Protein AF-A0A2T6N451-F1 (afdb_monomer)

Nearest PDB structures (foldseek):
  2ct7-assembly1_A  TM=3.728E-01  e=8.043E+00  Homo sapiens

Mean predicted aligned error: 6.96 Å

Radius of gyration: 15.51 Å; Cα contacts (8 Å, |Δi|>4): 156; chains: 1; bounding box: 28×45×40 Å

Foldseek 3Di:
DPQDFQAAALAARHTDGPVQLDQPHADPPPRFHQVFQLQAPQQQCPDPLSGVDPPWDRDPPRRHRDDTPRGGGHNDRPNPPPVDDPVNVVVVVVVVPVD

Sequence (99 aa):
MNNVLKGRCWKCAGELEAVDYGRETNCRACGKPTRVCRNCRWYAPSRPNQCEEPMADRVMEKEQANFCGYFEPTADPLGSDSGQSQDDLRQAAEDLFKS

pLDDT: mean 90.1, std 11.78, range [46.81, 98.0]

Secondary structure (DSSP, 8-state):
------EE-TTT--EE-GGGGSTT-B-TTT--BSSSGGGBTTB-TTSTTSBS-TTS---S-TTS----TT--B-SS-TT---S--HHHHHHHHHHHT--

Structure (mmCIF, N/CA/C/O backbone):
data_AF-A0A2T6N451-F1
#
_entry.id   AF-A0A2T6N451-F1
#
loop_
_atom_site.group_PDB
_atom_site.id
_atom_site.type_symbol
_atom_site.label_atom_id
_atom_site.label_alt_id
_atom_site.label_comp_id
_atom_site.label_asym_id
_atom_site.label_entity_id
_atom_site.label_seq_id
_atom_site.pdbx_PDB_ins_code
_atom_site.Cartn_x
_atom_site.Cartn_y
_atom_site.Cartn_z
_atom_site.occupancy
_atom_site.B_iso_or_equiv
_atom_site.auth_seq_id
_atom_site.auth_com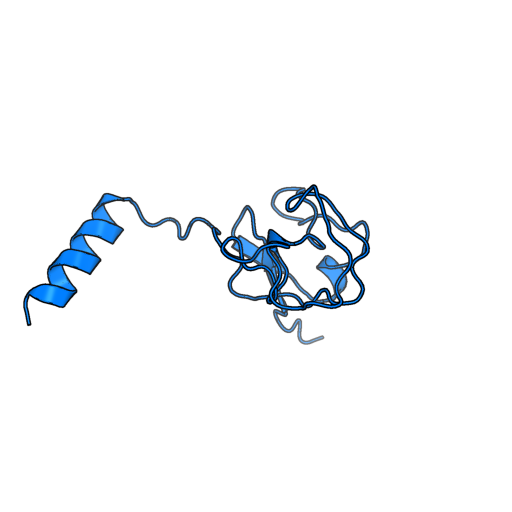p_id
_atom_site.auth_asym_id
_atom_site.auth_atom_id
_atom_site.pdbx_PDB_model_num
ATOM 1 N N . MET A 1 1 ? -0.323 -23.805 12.387 1.00 46.81 1 MET A N 1
ATOM 2 C CA . MET A 1 1 ? 0.183 -22.873 11.359 1.00 46.81 1 MET A CA 1
ATOM 3 C C . MET A 1 1 ? -0.029 -21.483 11.918 1.00 46.81 1 MET A C 1
ATOM 5 O O . MET A 1 1 ? -1.173 -21.105 12.117 1.00 46.81 1 MET A O 1
ATOM 9 N N . ASN A 1 2 ? 1.045 -20.800 12.313 1.00 53.62 2 ASN A N 1
ATOM 10 C CA . ASN A 1 2 ? 0.938 -19.461 12.889 1.00 53.62 2 ASN A CA 1
ATOM 11 C C . ASN A 1 2 ? 0.684 -18.494 11.735 1.00 53.62 2 ASN A C 1
ATOM 13 O O . ASN A 1 2 ? 1.603 -18.216 10.965 1.00 53.62 2 ASN A O 1
ATOM 17 N N . ASN A 1 3 ? -0.558 -18.041 11.581 1.00 59.88 3 ASN A N 1
ATOM 18 C CA . ASN A 1 3 ? -0.884 -16.992 10.627 1.00 59.88 3 ASN A CA 1
ATOM 19 C C . ASN A 1 3 ? -0.340 -15.671 11.146 1.00 59.88 3 ASN A C 1
ATOM 21 O O . ASN A 1 3 ? -0.927 -15.012 11.997 1.00 59.88 3 ASN A O 1
ATOM 25 N N . VAL A 1 4 ? 0.858 -15.337 10.675 1.00 77.19 4 VAL A N 1
ATOM 26 C CA . VAL A 1 4 ? 1.497 -14.065 10.982 1.00 77.19 4 VAL A CA 1
ATOM 27 C C . VAL A 1 4 ? 0.839 -13.019 10.096 1.00 77.19 4 VAL A C 1
ATOM 29 O O . VAL A 1 4 ? 1.072 -13.014 8.884 1.00 77.19 4 VAL A O 1
ATOM 32 N N . LEU A 1 5 ? 0.031 -12.154 10.710 1.00 82.44 5 LEU A N 1
ATOM 33 C CA . LEU A 1 5 ? -0.469 -10.915 10.121 1.00 82.44 5 LEU A CA 1
ATOM 34 C C . LEU A 1 5 ? 0.639 -10.255 9.286 1.00 82.44 5 LEU A C 1
ATOM 36 O O . LEU A 1 5 ? 1.731 -9.985 9.795 1.00 82.44 5 LEU A O 1
ATOM 40 N N . LYS A 1 6 ? 0.381 -10.037 7.994 1.00 92.56 6 LYS A N 1
ATOM 41 C CA . LYS A 1 6 ? 1.331 -9.373 7.086 1.00 92.56 6 LYS A CA 1
ATOM 42 C C . LYS A 1 6 ? 0.947 -7.941 6.781 1.00 92.56 6 LYS A C 1
ATOM 44 O O . LYS A 1 6 ? 1.835 -7.135 6.524 1.00 92.56 6 LYS A O 1
ATOM 49 N N . GLY A 1 7 ? -0.337 -7.621 6.835 1.00 94.94 7 GLY A N 1
ATOM 50 C CA . GLY A 1 7 ? -0.786 -6.249 6.723 1.00 94.94 7 GLY A CA 1
ATOM 51 C C . GLY A 1 7 ? -2.289 -6.106 6.887 1.00 94.94 7 GLY A C 1
ATOM 52 O O . GLY A 1 7 ? -2.966 -7.023 7.350 1.00 94.94 7 GLY A O 1
ATOM 53 N N . ARG A 1 8 ? -2.813 -4.940 6.509 1.00 96.06 8 ARG A N 1
ATOM 54 C CA . ARG A 1 8 ? -4.250 -4.641 6.539 1.00 96.06 8 ARG A CA 1
ATOM 55 C C . ARG A 1 8 ? -4.755 -4.251 5.157 1.00 96.06 8 ARG A C 1
ATOM 57 O O . ARG A 1 8 ? -3.994 -3.822 4.291 1.00 96.06 8 ARG A O 1
ATOM 64 N N . CYS A 1 9 ? -6.052 -4.419 4.927 1.00 96.12 9 CYS A N 1
ATOM 65 C CA . CYS A 1 9 ? -6.711 -3.963 3.712 1.00 96.12 9 CYS A CA 1
ATOM 66 C C . CYS A 1 9 ? -6.838 -2.436 3.704 1.00 96.12 9 CYS A C 1
ATOM 68 O O . CYS A 1 9 ? -7.449 -1.858 4.597 1.00 96.12 9 CYS A O 1
ATOM 70 N N . TRP A 1 10 ? -6.366 -1.793 2.639 1.00 95.81 10 TRP A N 1
ATOM 71 C CA . TRP A 1 10 ? -6.442 -0.346 2.441 1.00 95.81 10 TRP A CA 1
ATOM 72 C C . TRP A 1 10 ? -7.860 0.215 2.506 1.00 95.81 10 TRP A C 1
ATOM 74 O O . TRP A 1 10 ? -8.029 1.386 2.833 1.00 95.81 10 TRP A O 1
ATOM 84 N N . LYS A 1 11 ? -8.873 -0.594 2.159 1.00 95.69 11 LYS A N 1
ATOM 85 C CA . LYS A 1 11 ? -10.261 -0.135 2.100 1.00 95.69 11 LYS A CA 1
ATOM 86 C C . LYS A 1 11 ? -11.031 -0.367 3.395 1.00 95.69 11 LYS A C 1
ATOM 88 O O . LYS A 1 11 ? -11.784 0.510 3.796 1.00 95.69 11 LYS A O 1
ATOM 93 N N . CYS A 1 12 ? -10.911 -1.547 4.000 1.00 94.69 12 CYS A N 1
ATOM 94 C CA . CYS A 1 12 ? -11.744 -1.935 5.146 1.00 94.69 12 CYS A CA 1
ATOM 95 C C . CYS A 1 12 ? -10.952 -2.226 6.424 1.00 94.69 12 CYS A C 1
ATOM 97 O O . CYS A 1 12 ? -11.534 -2.730 7.377 1.00 94.69 12 CYS A O 1
ATOM 99 N N . ALA A 1 13 ? -9.635 -2.000 6.423 1.00 93.62 13 ALA A N 1
ATOM 100 C CA . ALA A 1 13 ? -8.719 -2.282 7.531 1.00 93.62 13 ALA A CA 1
ATOM 101 C C . ALA A 1 13 ? -8.678 -3.747 8.021 1.00 93.62 13 ALA A C 1
ATOM 103 O O . ALA A 1 13 ? -7.990 -4.040 8.994 1.00 93.62 13 ALA A O 1
ATOM 104 N N . GLY A 1 14 ? -9.349 -4.676 7.329 1.00 93.81 14 GLY A N 1
ATOM 105 C CA . GLY A 1 14 ? -9.330 -6.100 7.666 1.00 93.81 14 GLY A CA 1
ATOM 106 C C . GLY A 1 14 ? -7.922 -6.685 7.577 1.00 93.81 14 GLY A C 1
ATOM 107 O O . GLY A 1 14 ? -7.153 -6.307 6.691 1.00 93.81 14 GLY A O 1
ATOM 108 N N . GLU A 1 15 ? -7.597 -7.593 8.492 1.00 95.12 15 GLU A N 1
ATOM 109 C CA . GLU A 1 15 ? -6.312 -8.290 8.547 1.00 95.12 15 GLU A CA 1
ATOM 110 C C . GLU A 1 15 ? -6.066 -9.126 7.285 1.00 95.12 15 GLU A C 1
ATOM 112 O O . GLU A 1 15 ? -6.984 -9.745 6.741 1.00 95.12 15 GLU A O 1
ATOM 117 N N . LEU A 1 16 ? -4.824 -9.109 6.801 1.00 95.81 16 LEU A N 1
ATOM 118 C CA . LEU A 1 16 ? -4.388 -9.829 5.611 1.00 95.81 16 LEU A CA 1
ATOM 119 C C . LEU A 1 16 ? -3.095 -10.594 5.893 1.00 95.81 16 LEU A C 1
ATOM 121 O O . LEU A 1 16 ? -2.144 -10.091 6.505 1.00 95.81 16 LEU A O 1
ATOM 125 N N . GLU A 1 17 ? -3.042 -11.811 5.376 1.00 95.62 17 GLU A N 1
ATOM 126 C CA . GLU A 1 17 ? -1.870 -12.674 5.417 1.00 95.62 17 GLU A CA 1
ATOM 127 C C . GLU A 1 17 ? -1.090 -12.597 4.107 1.00 95.62 17 GLU A C 1
ATOM 129 O O . GLU A 1 17 ? -1.536 -12.019 3.117 1.00 95.62 17 GLU A O 1
ATOM 134 N N . ALA A 1 18 ? 0.087 -13.228 4.065 1.00 93.06 18 ALA A N 1
ATOM 135 C CA . ALA A 1 18 ? 0.913 -13.268 2.856 1.00 93.06 18 ALA A CA 1
ATOM 136 C C . ALA A 1 18 ? 0.137 -13.784 1.630 1.00 93.06 18 ALA A C 1
ATOM 138 O O . ALA A 1 18 ? 0.293 -13.258 0.529 1.00 93.06 18 ALA A O 1
ATOM 139 N N . VAL A 1 19 ? -0.715 -14.794 1.834 1.00 93.81 19 VAL A N 1
ATOM 140 C CA . VAL A 1 19 ? -1.508 -15.423 0.769 1.00 93.81 19 VAL A CA 1
ATOM 141 C C . VAL A 1 19 ? -2.572 -14.493 0.196 1.00 93.81 19 VAL A C 1
ATOM 143 O O . VAL A 1 19 ? -2.964 -14.656 -0.956 1.00 93.81 19 VAL A O 1
ATOM 146 N N . ASP A 1 20 ? -3.011 -13.493 0.961 1.00 96.06 20 ASP A N 1
ATOM 147 C CA . ASP A 1 20 ? -4.050 -12.573 0.521 1.00 96.06 20 ASP A CA 1
ATOM 148 C C . ASP A 1 20 ? -3.506 -11.470 -0.392 1.00 96.06 20 ASP A C 1
ATOM 150 O O . ASP A 1 20 ? -4.311 -10.713 -0.916 1.00 96.06 20 ASP A O 1
ATOM 154 N N . TYR A 1 21 ? -2.191 -11.370 -0.633 1.00 95.69 21 TYR A N 1
ATOM 155 C CA . TYR A 1 21 ? -1.545 -10.370 -1.510 1.00 95.69 21 TYR A CA 1
ATOM 156 C C . TYR A 1 21 ? -1.065 -10.931 -2.867 1.00 95.69 21 TYR A 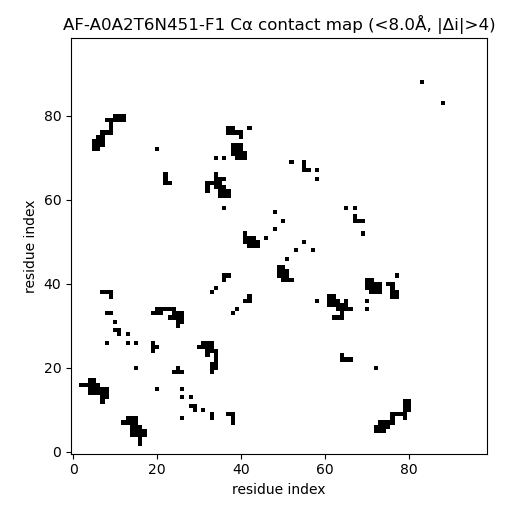C 1
ATOM 158 O O . TYR A 1 21 ? -0.152 -10.384 -3.505 1.00 95.69 21 TYR A O 1
ATOM 166 N N . GLY A 1 22 ? -1.661 -12.038 -3.316 1.00 94.75 22 GLY A N 1
ATOM 167 C CA . GLY A 1 22 ? -1.489 -12.552 -4.673 1.00 94.75 22 GLY A CA 1
ATOM 168 C C . GLY A 1 22 ? -1.889 -11.536 -5.756 1.00 94.75 22 GLY A C 1
ATOM 169 O O . GLY A 1 22 ? -2.569 -10.544 -5.508 1.00 94.75 22 GLY A O 1
ATOM 170 N N . ARG A 1 23 ? -1.431 -11.760 -6.994 1.00 90.81 23 ARG A N 1
ATOM 171 C CA . ARG A 1 23 ? -1.627 -10.805 -8.108 1.00 90.81 23 ARG A CA 1
ATOM 172 C C . ARG A 1 23 ? -3.102 -10.539 -8.430 1.00 90.81 23 ARG A C 1
ATOM 174 O O . ARG A 1 23 ? -3.442 -9.424 -8.803 1.00 90.81 23 ARG A O 1
ATOM 181 N N . GLU A 1 24 ? -3.949 -11.546 -8.247 1.00 91.19 24 GLU A N 1
ATOM 182 C CA . GLU A 1 24 ? -5.385 -11.506 -8.553 1.00 91.19 24 GLU A CA 1
ATOM 183 C C . GLU A 1 24 ? -6.244 -11.761 -7.308 1.00 91.19 24 GLU A C 1
ATOM 185 O O . GLU A 1 24 ? -7.408 -12.137 -7.408 1.00 91.19 24 GLU A O 1
ATOM 190 N N . THR A 1 25 ? -5.669 -11.612 -6.112 1.00 96.12 25 THR A N 1
ATOM 191 C CA . THR A 1 25 ? -6.413 -11.846 -4.876 1.00 96.12 25 THR A CA 1
ATOM 192 C C . THR A 1 25 ? -7.179 -10.601 -4.448 1.00 96.12 25 THR A C 1
ATOM 194 O O . THR A 1 25 ? -6.739 -9.454 -4.596 1.00 96.12 25 THR A O 1
ATOM 197 N N . ASN A 1 26 ? -8.339 -10.852 -3.850 1.00 98.00 26 ASN A N 1
ATOM 198 C CA . ASN A 1 26 ? -9.208 -9.834 -3.290 1.00 98.00 26 ASN A CA 1
ATOM 199 C C . ASN A 1 26 ? -9.340 -10.057 -1.783 1.00 98.00 26 ASN A C 1
ATOM 201 O O . ASN A 1 26 ? -9.267 -11.180 -1.285 1.00 98.00 26 ASN A O 1
ATOM 205 N N . CYS A 1 27 ? -9.563 -8.971 -1.052 1.00 96.88 27 CYS A N 1
ATOM 206 C CA . CYS A 1 27 ? -9.818 -9.005 0.375 1.00 96.88 27 CYS A CA 1
ATOM 207 C C . CYS A 1 27 ? -11.097 -9.802 0.635 1.00 96.88 27 CYS A C 1
ATOM 209 O O . CYS A 1 27 ? -12.152 -9.483 0.085 1.00 96.88 27 CYS A O 1
ATOM 211 N N . ARG A 1 28 ? -11.020 -10.794 1.523 1.00 95.31 28 ARG A N 1
ATOM 212 C CA . ARG A 1 28 ? -12.154 -11.666 1.866 1.00 95.31 28 ARG A CA 1
ATOM 213 C C . ARG A 1 28 ? -13.301 -10.930 2.566 1.00 95.31 28 ARG A C 1
ATOM 215 O O . ARG A 1 28 ? -14.426 -11.408 2.533 1.00 95.31 28 ARG A O 1
ATOM 222 N N . ALA A 1 29 ? 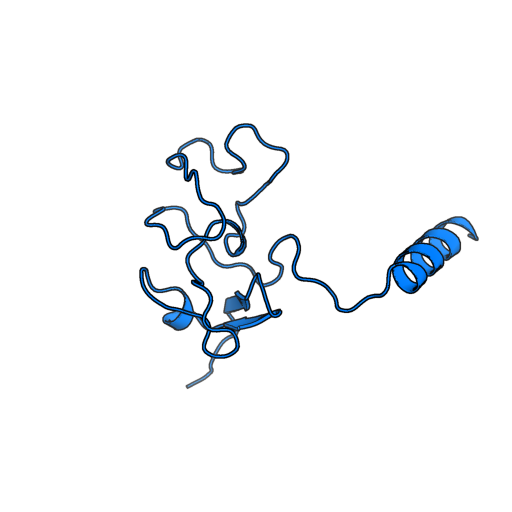-13.025 -9.775 3.176 1.00 95.44 29 ALA A N 1
ATOM 223 C CA . ALA A 1 29 ? -14.024 -8.982 3.889 1.00 95.44 29 ALA A CA 1
ATOM 224 C C . ALA A 1 29 ? -14.783 -8.000 2.979 1.00 95.44 29 ALA A C 1
ATOM 226 O O . ALA A 1 29 ? -15.998 -7.881 3.091 1.00 95.44 29 ALA A O 1
ATOM 227 N N . CYS A 1 30 ? -14.092 -7.290 2.078 1.00 96.56 30 CYS A N 1
ATOM 228 C CA . 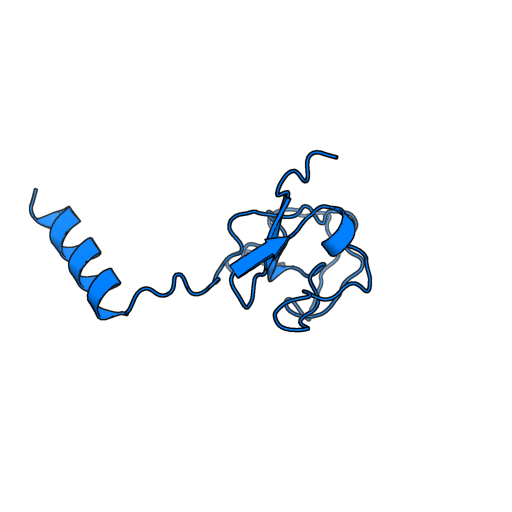CYS A 1 30 ? -14.709 -6.223 1.270 1.00 96.56 30 CYS A CA 1
ATOM 229 C C . CYS A 1 30 ? -14.649 -6.440 -0.250 1.00 96.56 30 CYS A C 1
ATOM 231 O O . CYS A 1 30 ? -15.116 -5.592 -1.012 1.00 96.56 30 CYS A O 1
ATOM 233 N N . GLY A 1 31 ? -14.037 -7.532 -0.715 1.00 97.25 31 GLY A N 1
ATOM 234 C CA . GLY A 1 31 ? -13.942 -7.880 -2.133 1.00 97.25 31 GLY A CA 1
ATOM 235 C C . GLY A 1 31 ? -13.031 -6.975 -2.967 1.00 97.25 31 GLY A C 1
ATOM 236 O O . GLY A 1 31 ? -12.978 -7.138 -4.183 1.00 97.25 31 GLY A O 1
ATOM 237 N N . LYS A 1 32 ? -12.306 -6.020 -2.369 1.00 97.50 32 LYS A N 1
ATOM 238 C CA . LYS A 1 32 ? -11.369 -5.146 -3.098 1.00 97.50 32 LYS A CA 1
ATOM 239 C C . LYS A 1 32 ? -10.016 -5.820 -3.338 1.00 97.50 32 LYS A C 1
ATOM 241 O O . LYS A 1 32 ? -9.580 -6.583 -2.477 1.00 97.50 32 LYS A O 1
ATOM 246 N N . PRO A 1 33 ? -9.337 -5.532 -4.463 1.00 97.88 33 PRO A N 1
ATOM 247 C CA . PRO A 1 33 ? -8.007 -6.068 -4.730 1.00 97.88 33 PRO A CA 1
ATOM 248 C C . PRO A 1 33 ? -7.019 -5.630 -3.644 1.00 97.88 33 PRO A C 1
ATOM 250 O O . PRO A 1 33 ? -7.088 -4.511 -3.123 1.00 97.88 33 PRO A O 1
ATOM 253 N N . THR A 1 34 ? -6.104 -6.526 -3.294 1.00 97.25 34 THR A N 1
ATOM 254 C CA . THR A 1 34 ? -5.178 -6.350 -2.163 1.00 97.25 34 THR A CA 1
ATOM 255 C C . THR A 1 34 ? -3.745 -6.091 -2.601 1.00 97.25 34 THR A C 1
ATOM 257 O O . THR A 1 34 ? -3.031 -5.381 -1.894 1.00 97.25 34 THR A O 1
ATOM 260 N N . ARG A 1 35 ? -3.314 -6.594 -3.764 1.00 97.56 35 ARG A N 1
ATOM 261 C CA . ARG A 1 35 ? -2.036 -6.212 -4.380 1.00 97.56 35 ARG A CA 1
ATOM 262 C C . ARG A 1 35 ? -2.202 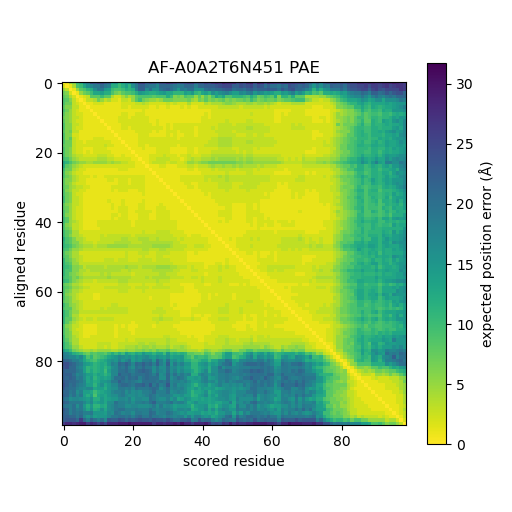-4.933 -5.198 1.00 97.56 35 ARG A C 1
ATOM 264 O O . ARG A 1 35 ? -2.258 -4.948 -6.426 1.00 97.56 35 ARG A O 1
ATOM 271 N N . VAL A 1 36 ? -2.315 -3.818 -4.484 1.00 97.62 36 VAL A N 1
ATOM 272 C CA . VAL A 1 36 ? -2.517 -2.475 -5.046 1.00 97.62 36 VAL A CA 1
ATOM 273 C C . VAL A 1 36 ? -1.540 -1.490 -4.420 1.00 97.62 36 VAL A C 1
ATOM 275 O O . VAL A 1 36 ? -1.021 -1.746 -3.335 1.00 97.62 36 VAL A O 1
ATOM 278 N N . CYS A 1 37 ? -1.300 -0.337 -5.050 1.00 97.56 37 CYS A N 1
ATOM 279 C CA . CYS A 1 37 ? -0.395 0.663 -4.477 1.00 97.56 37 CYS A CA 1
ATOM 280 C C . CYS A 1 37 ? -0.839 1.089 -3.073 1.00 97.56 37 CYS A C 1
ATOM 282 O O . CYS A 1 37 ? -0.011 1.115 -2.177 1.00 97.56 37 CYS A O 1
ATOM 284 N N . ARG A 1 38 ? -2.140 1.301 -2.834 1.00 96.94 38 ARG A N 1
ATOM 285 C CA . ARG A 1 38 ? -2.668 1.663 -1.502 1.00 96.94 38 ARG A CA 1
ATOM 286 C C . ARG A 1 38 ? -2.347 0.669 -0.374 1.00 96.94 38 ARG A C 1
ATOM 288 O O . ARG A 1 38 ? -2.411 1.056 0.785 1.00 96.94 38 ARG A O 1
ATOM 295 N N . ASN A 1 39 ? -1.995 -0.574 -0.702 1.00 97.06 39 ASN A N 1
ATOM 296 C CA . ASN A 1 39 ? -1.601 -1.623 0.244 1.00 97.06 39 ASN A CA 1
ATOM 297 C C . ASN A 1 39 ? -0.081 -1.845 0.319 1.00 97.06 39 ASN A C 1
ATOM 299 O O . ASN A 1 39 ? 0.367 -2.756 1.013 1.00 97.06 39 ASN A O 1
ATOM 303 N N . CYS A 1 40 ? 0.702 -1.059 -0.419 1.00 97.00 40 CYS A N 1
ATOM 304 C CA . CYS A 1 40 ? 2.151 -1.160 -0.490 1.00 97.00 40 CYS A CA 1
ATOM 305 C C . CYS A 1 40 ? 2.805 -0.156 0.465 1.00 97.00 40 CYS A C 1
ATOM 307 O O . CYS A 1 40 ? 2.424 1.015 0.464 1.00 97.00 40 CYS A O 1
ATOM 309 N N . ARG A 1 41 ? 3.842 -0.561 1.207 1.00 96.62 41 ARG A N 1
ATOM 310 C CA . ARG A 1 41 ? 4.584 0.344 2.106 1.00 96.62 41 ARG A CA 1
ATOM 311 C C . ARG A 1 41 ? 5.280 1.503 1.389 1.00 96.62 41 ARG A C 1
ATOM 313 O O . ARG A 1 41 ? 5.558 2.516 2.008 1.00 96.62 41 ARG A O 1
ATOM 320 N N . TRP A 1 42 ? 5.549 1.353 0.093 1.00 97.44 42 TRP A N 1
ATOM 321 C CA . TRP A 1 42 ? 6.212 2.365 -0.732 1.00 97.44 42 TRP A CA 1
ATOM 322 C C . TRP A 1 42 ? 5.266 3.415 -1.306 1.00 97.44 42 TRP A C 1
ATOM 324 O O . TRP A 1 42 ? 5.709 4.328 -2.002 1.00 97.44 42 TRP A O 1
ATOM 334 N N . TYR A 1 43 ? 3.957 3.268 -1.113 1.00 97.38 43 TYR A N 1
ATOM 335 C CA . TYR A 1 43 ? 3.002 4.217 -1.660 1.00 97.38 43 TYR A CA 1
ATOM 336 C C . TYR A 1 43 ? 3.073 5.545 -0.914 1.00 97.38 43 TYR A C 1
ATOM 338 O O . TYR A 1 43 ? 2.822 5.610 0.283 1.00 97.38 43 TYR A O 1
ATOM 346 N N . ALA A 1 44 ? 3.376 6.610 -1.652 1.00 96.12 44 ALA A N 1
ATOM 347 C CA . ALA A 1 44 ? 3.576 7.944 -1.103 1.00 96.12 44 ALA A CA 1
ATOM 348 C C . ALA A 1 44 ? 2.898 8.987 -2.007 1.00 96.12 44 ALA A C 1
ATOM 350 O O . ALA A 1 44 ? 3.523 9.450 -2.962 1.00 96.12 44 ALA A O 1
ATOM 351 N N . PRO A 1 45 ? 1.633 9.377 -1.741 1.00 94.56 45 PRO A N 1
ATOM 352 C CA . PRO A 1 45 ? 0.839 10.270 -2.596 1.00 94.56 45 PRO A CA 1
ATOM 353 C C . PRO A 1 45 ? 1.501 11.608 -2.945 1.00 94.56 45 PRO A C 1
ATOM 355 O O . PRO A 1 45 ? 1.198 12.185 -3.984 1.00 94.56 45 PRO A O 1
ATOM 358 N N . SER A 1 46 ? 2.396 12.098 -2.085 1.00 94.00 46 SER A N 1
ATOM 359 C CA . SER A 1 46 ? 3.110 13.369 -2.239 1.00 94.00 46 SER A CA 1
ATOM 360 C C . SER A 1 46 ? 4.305 13.307 -3.202 1.00 94.00 46 SER A C 1
ATOM 362 O O . SER A 1 46 ? 4.914 14.337 -3.488 1.00 94.00 46 SER A O 1
ATOM 364 N N . ARG A 1 47 ? 4.676 12.122 -3.707 1.00 94.12 47 ARG A N 1
ATOM 365 C CA . ARG A 1 47 ? 5.822 11.925 -4.612 1.00 94.12 47 ARG A CA 1
ATOM 366 C C . ARG A 1 47 ? 5.382 11.952 -6.086 1.00 94.12 47 ARG A C 1
ATOM 368 O O . ARG A 1 47 ? 4.261 11.541 -6.376 1.00 94.12 47 ARG A O 1
ATOM 375 N N . PRO A 1 48 ? 6.257 12.324 -7.047 1.00 91.88 48 PRO A N 1
ATOM 376 C CA . PRO A 1 48 ? 5.897 12.413 -8.473 1.00 91.88 48 PRO A CA 1
ATOM 377 C C . PRO A 1 48 ? 5.274 11.140 -9.081 1.00 91.88 48 PRO A C 1
ATOM 379 O O . PRO A 1 48 ? 4.309 11.229 -9.833 1.00 91.88 48 PRO A O 1
ATOM 382 N N . ASN A 1 49 ? 5.767 9.950 -8.712 1.00 94.31 49 ASN A N 1
ATOM 383 C CA . ASN A 1 49 ? 5.200 8.654 -9.136 1.00 94.31 49 ASN A CA 1
ATOM 384 C C . ASN A 1 49 ? 4.190 8.072 -8.134 1.00 94.31 49 ASN A C 1
ATOM 386 O O . ASN A 1 49 ? 3.686 6.955 -8.305 1.00 94.31 49 ASN A O 1
ATOM 390 N N . GLN A 1 50 ? 3.906 8.829 -7.076 1.00 96.62 50 GLN A N 1
ATOM 391 C CA . GLN A 1 50 ? 3.179 8.401 -5.889 1.00 96.62 50 GLN A CA 1
ATOM 392 C C . GLN A 1 50 ? 3.783 7.131 -5.261 1.00 96.62 50 GLN A C 1
ATOM 394 O O . GLN A 1 50 ? 3.075 6.246 -4.782 1.00 96.62 50 GLN A O 1
ATOM 399 N N . CYS A 1 51 ? 5.107 7.017 -5.347 1.00 97.19 51 CYS A N 1
ATOM 400 C CA . CYS A 1 51 ? 5.905 5.881 -4.915 1.00 97.19 51 CYS A CA 1
ATOM 401 C C . CYS A 1 51 ? 7.245 6.405 -4.393 1.00 97.19 51 CYS A C 1
ATOM 403 O O . CYS A 1 51 ? 7.810 7.336 -4.978 1.00 97.19 51 CYS A O 1
ATOM 405 N N . GLU A 1 52 ? 7.738 5.829 -3.302 1.00 97.00 52 GLU A N 1
ATOM 406 C CA . GLU A 1 52 ? 9.078 6.110 -2.787 1.00 97.00 52 GLU A CA 1
ATOM 407 C C . GLU A 1 52 ? 10.157 5.427 -3.618 1.00 97.00 52 GLU A C 1
ATOM 409 O O . GLU A 1 52 ? 11.224 6.012 -3.788 1.00 97.00 52 GLU A O 1
ATOM 414 N N . GLU A 1 53 ? 9.8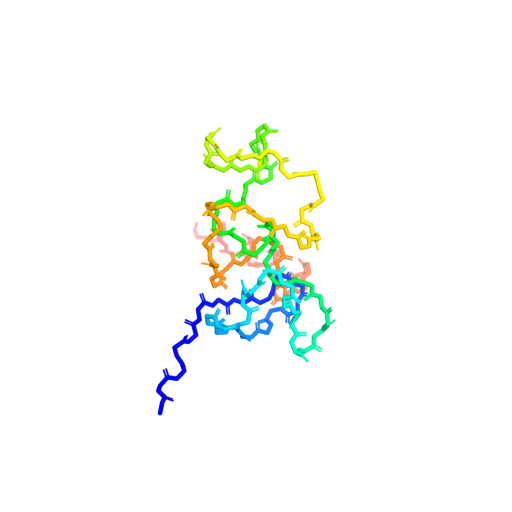51 4.261 -4.201 1.00 97.12 53 GLU A N 1
ATOM 415 C CA . GLU A 1 53 ? 10.808 3.530 -5.025 1.00 97.12 53 GLU A CA 1
ATOM 416 C C . GLU A 1 53 ? 10.941 4.120 -6.436 1.00 97.12 53 GLU A C 1
ATOM 418 O O . GLU A 1 53 ? 9.997 4.005 -7.228 1.00 97.12 53 GLU A O 1
ATOM 423 N N . PRO A 1 54 ? 12.087 4.735 -6.798 1.00 93.62 54 PRO A N 1
ATOM 424 C CA . PRO A 1 54 ? 12.224 5.464 -8.062 1.00 93.62 54 PRO A CA 1
ATOM 425 C C . PRO A 1 54 ? 12.250 4.561 -9.297 1.00 93.62 54 PRO A C 1
ATOM 427 O O . PRO A 1 54 ? 11.897 5.011 -10.384 1.00 93.62 54 PRO A O 1
ATOM 430 N N . MET A 1 55 ? 12.683 3.307 -9.130 1.00 95.94 55 MET A N 1
ATOM 431 C CA . MET A 1 55 ? 12.788 2.312 -10.205 1.00 95.94 55 MET A CA 1
ATOM 432 C C . MET A 1 55 ? 11.491 1.526 -10.431 1.00 95.94 55 MET A C 1
ATOM 434 O O . MET A 1 55 ? 11.417 0.731 -11.363 1.00 95.94 55 MET A O 1
ATOM 438 N N . ALA A 1 56 ? 10.474 1.715 -9.586 1.00 96.62 56 ALA A N 1
ATOM 439 C CA . ALA A 1 56 ? 9.200 1.037 -9.761 1.00 96.62 56 ALA A CA 1
ATOM 440 C C . ALA A 1 56 ? 8.456 1.577 -10.990 1.00 96.62 56 ALA A C 1
ATOM 442 O O . ALA A 1 56 ? 8.330 2.792 -11.173 1.00 96.62 56 ALA A O 1
ATOM 443 N N . ASP A 1 57 ? 7.897 0.668 -11.791 1.00 94.31 57 ASP A N 1
ATOM 444 C CA . ASP A 1 57 ? 7.029 1.037 -12.905 1.00 94.31 57 ASP A CA 1
ATOM 445 C C . ASP A 1 57 ? 5.850 1.889 -12.422 1.00 94.31 57 ASP A C 1
ATOM 447 O O . ASP A 1 57 ? 5.216 1.623 -11.391 1.00 94.31 57 ASP A O 1
ATOM 451 N N . ARG A 1 58 ? 5.516 2.924 -13.198 1.00 95.06 58 ARG A N 1
ATOM 452 C CA . ARG A 1 58 ? 4.405 3.814 -12.864 1.00 95.06 58 ARG A CA 1
ATOM 453 C C . ARG A 1 58 ? 3.073 3.077 -13.005 1.00 95.06 58 ARG A C 1
ATOM 455 O O . ARG A 1 58 ? 2.584 2.845 -14.105 1.00 95.06 58 ARG A O 1
ATOM 462 N N . VAL A 1 59 ? 2.427 2.812 -11.875 1.00 97.00 59 VAL A N 1
ATOM 463 C CA . VAL A 1 59 ? 1.025 2.366 -11.824 1.00 97.00 59 VAL A CA 1
ATOM 464 C C . VAL A 1 59 ? 0.105 3.585 -11.891 1.00 97.00 59 VAL A C 1
ATOM 466 O O . VAL A 1 59 ? 0.265 4.495 -11.083 1.00 97.00 59 VAL A O 1
ATOM 469 N N . MET A 1 60 ? -0.854 3.623 -12.815 1.00 96.38 60 MET A N 1
ATOM 470 C CA . MET A 1 60 ? -1.827 4.726 -12.901 1.00 96.38 60 MET A CA 1
ATOM 471 C C . MET A 1 60 ? -2.960 4.554 -11.882 1.00 96.38 60 MET A C 1
ATOM 473 O O . MET A 1 60 ? -3.209 5.433 -11.063 1.00 96.38 60 MET A O 1
ATOM 477 N N . GLU A 1 61 ? -3.573 3.373 -11.874 1.00 97.00 61 GLU A N 1
ATOM 478 C CA . GLU A 1 61 ? -4.729 3.040 -11.043 1.00 97.00 61 GLU A CA 1
ATOM 479 C C . GLU A 1 61 ? -4.288 2.494 -9.675 1.00 97.00 61 GLU A C 1
ATOM 481 O O . GLU A 1 61 ? -4.042 1.300 -9.505 1.00 97.00 61 GLU A O 1
ATOM 486 N N . LYS A 1 62 ? -4.152 3.372 -8.672 1.00 96.31 62 LYS A N 1
ATOM 487 C CA . LYS A 1 62 ? -3.549 3.034 -7.362 1.00 96.31 62 LYS A CA 1
ATOM 488 C C . LYS A 1 62 ? -4.391 2.102 -6.482 1.00 96.31 62 LYS A C 1
ATOM 490 O O . LYS A 1 62 ? -3.862 1.531 -5.524 1.00 96.31 62 LYS A O 1
ATOM 495 N N . GLU A 1 63 ? -5.671 1.958 -6.815 1.00 96.50 63 GLU A N 1
ATOM 496 C CA . GLU A 1 63 ? -6.666 1.126 -6.124 1.00 96.50 63 GLU A CA 1
ATOM 497 C C . GLU A 1 63 ? -7.019 -0.158 -6.892 1.00 96.50 63 GLU A C 1
ATOM 499 O O . GLU A 1 63 ? -7.826 -0.955 -6.412 1.00 96.50 63 GLU A O 1
ATOM 504 N N . GLN A 1 64 ? -6.421 -0.378 -8.068 1.00 96.62 64 GLN A N 1
ATOM 505 C CA . GLN A 1 64 ? -6.619 -1.586 -8.870 1.00 96.62 64 GLN A CA 1
ATOM 506 C C . GLN A 1 64 ? -5.433 -2.544 -8.739 1.00 96.62 64 GLN A C 1
ATOM 508 O O . GLN A 1 64 ? -4.309 -2.132 -8.425 1.00 96.62 64 GLN A O 1
ATOM 513 N N . ALA A 1 65 ? -5.708 -3.835 -8.958 1.00 96.88 65 ALA A N 1
ATOM 514 C CA . ALA A 1 65 ? -4.694 -4.883 -8.941 1.00 96.88 65 ALA A CA 1
ATOM 515 C C . ALA A 1 65 ? -3.553 -4.535 -9.902 1.00 96.88 65 ALA A C 1
ATOM 517 O O . ALA A 1 65 ? -3.785 -4.070 -11.019 1.00 96.88 65 ALA A O 1
ATOM 518 N N . ASN A 1 66 ? -2.315 -4.743 -9.462 1.00 95.62 66 ASN A N 1
ATOM 519 C CA . ASN A 1 66 ? -1.145 -4.466 -10.282 1.00 95.62 66 ASN A CA 1
ATOM 520 C C . ASN A 1 66 ? -0.077 -5.555 -10.167 1.00 95.62 66 ASN A C 1
ATOM 522 O O . ASN A 1 66 ? -0.1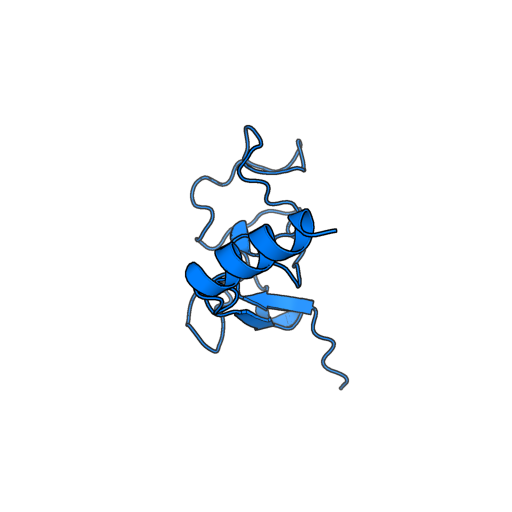17 -6.453 -9.324 1.00 95.62 66 ASN A O 1
ATOM 526 N N . PHE A 1 67 ? 0.917 -5.444 -11.043 1.00 95.88 67 PHE A N 1
ATOM 527 C CA . PHE A 1 67 ? 1.994 -6.416 -11.186 1.00 95.88 67 PHE A CA 1
ATOM 528 C C . PHE A 1 67 ? 3.341 -5.908 -10.671 1.00 95.88 67 PHE A C 1
ATOM 530 O O . PHE A 1 67 ? 4.363 -6.527 -10.965 1.00 95.88 67 PHE A O 1
ATOM 537 N N . CYS A 1 68 ? 3.343 -4.816 -9.894 1.00 96.06 68 CYS A N 1
ATOM 538 C CA . CYS A 1 68 ? 4.561 -4.167 -9.420 1.00 96.06 68 CYS A CA 1
ATOM 539 C C . CYS A 1 68 ? 5.468 -5.171 -8.690 1.00 96.06 68 CYS A C 1
ATOM 541 O O . CYS A 1 68 ? 5.040 -5.850 -7.747 1.00 96.06 68 CYS A O 1
ATOM 543 N N . GLY A 1 69 ? 6.721 -5.270 -9.144 1.00 95.75 69 GLY A N 1
ATOM 544 C CA . GLY A 1 69 ? 7.735 -6.152 -8.562 1.00 95.75 69 GLY A CA 1
ATOM 545 C C . GLY A 1 69 ? 8.213 -5.698 -7.182 1.00 95.75 69 GLY A C 1
ATOM 546 O O . GLY A 1 69 ? 8.576 -6.536 -6.367 1.00 95.75 69 GLY A O 1
ATOM 547 N N . TYR A 1 70 ? 8.117 -4.398 -6.896 1.00 97.19 70 TYR A N 1
ATOM 548 C CA . TYR A 1 70 ? 8.509 -3.782 -5.623 1.00 97.19 70 TYR A CA 1
ATOM 549 C C . TYR A 1 70 ? 7.408 -3.818 -4.556 1.00 97.19 70 TYR A C 1
ATOM 551 O O . TYR A 1 70 ? 7.568 -3.237 -3.491 1.00 97.19 70 TYR A O 1
ATOM 559 N N . PHE A 1 71 ? 6.253 -4.434 -4.831 1.00 97.25 71 PHE A N 1
ATOM 560 C CA . PHE A 1 71 ? 5.156 -4.455 -3.866 1.00 97.25 71 PHE A CA 1
ATOM 561 C C . PHE A 1 71 ? 5.571 -5.155 -2.564 1.00 97.25 71 PHE A C 1
ATOM 563 O O . PHE A 1 71 ? 5.909 -6.340 -2.571 1.00 97.25 71 PHE A O 1
ATOM 570 N N . GLU A 1 72 ? 5.431 -4.439 -1.452 1.00 96.62 72 GLU A N 1
ATOM 571 C CA . GLU A 1 72 ? 5.632 -4.949 -0.100 1.00 96.62 72 GLU A CA 1
ATOM 572 C C . GLU A 1 72 ? 4.430 -4.553 0.767 1.00 96.62 72 GLU A C 1
ATOM 574 O O . GLU A 1 72 ? 4.129 -3.359 0.857 1.00 96.62 72 GLU A O 1
ATOM 579 N N . PRO A 1 73 ? 3.714 -5.518 1.376 1.00 96.38 73 PRO A N 1
ATOM 580 C CA . PRO A 1 73 ? 2.511 -5.227 2.144 1.00 96.38 73 PRO A CA 1
ATOM 581 C C . PRO A 1 73 ? 2.831 -4.381 3.379 1.00 96.38 73 PRO A C 1
ATOM 583 O O . PRO A 1 73 ? 3.913 -4.486 3.955 1.00 96.38 73 PRO A O 1
ATOM 586 N N . THR A 1 74 ? 1.870 -3.562 3.798 1.00 95.00 74 THR A N 1
ATOM 587 C CA . THR A 1 74 ? 1.962 -2.769 5.028 1.00 95.00 74 THR A CA 1
ATOM 588 C C . THR A 1 74 ? 0.801 -3.066 5.972 1.00 95.00 74 THR A C 1
ATOM 590 O O . THR A 1 74 ? -0.330 -3.319 5.545 1.00 95.00 74 THR A O 1
ATOM 593 N N . ALA A 1 75 ? 1.084 -3.019 7.274 1.00 93.25 75 ALA A N 1
ATOM 594 C CA . ALA A 1 75 ? 0.060 -3.005 8.309 1.00 93.25 75 ALA A CA 1
ATOM 595 C C . ALA A 1 75 ? -0.657 -1.656 8.388 1.00 93.25 75 ALA A C 1
ATOM 597 O O . ALA A 1 75 ? -1.786 -1.622 8.851 1.00 93.25 75 ALA A O 1
ATOM 598 N N . ASP A 1 76 ? -0.069 -0.578 7.873 1.00 90.88 76 ASP A N 1
ATOM 599 C CA . ASP A 1 76 ? -0.614 0.776 7.972 1.00 90.88 76 ASP A CA 1
ATOM 600 C C . ASP A 1 76 ? -0.803 1.381 6.574 1.00 90.88 76 ASP A C 1
ATOM 602 O O . ASP A 1 76 ? -0.032 2.244 6.147 1.00 90.88 76 ASP A O 1
ATOM 606 N N . PRO A 1 77 ? -1.785 0.890 5.793 1.00 90.06 77 PRO A N 1
ATOM 607 C CA . PRO A 1 77 ? -2.054 1.434 4.471 1.00 90.06 77 PRO A CA 1
ATOM 608 C C . PRO A 1 77 ? -2.559 2.878 4.573 1.00 90.06 77 PRO A C 1
ATOM 610 O O . PRO A 1 77 ? -3.494 3.182 5.316 1.00 90.06 77 PRO A O 1
ATOM 613 N N . LEU A 1 78 ? -1.963 3.778 3.785 1.00 82.00 78 LEU A N 1
ATOM 614 C CA . LEU A 1 78 ? -2.349 5.187 3.778 1.00 82.00 78 LEU A CA 1
ATOM 615 C C . LEU A 1 78 ? -3.833 5.355 3.428 1.00 82.00 78 LEU A C 1
ATOM 617 O O . LEU A 1 78 ? -4.321 4.879 2.394 1.00 82.00 78 LEU A O 1
ATOM 621 N N . GLY A 1 79 ? -4.541 6.079 4.293 1.00 66.44 79 GLY A N 1
ATOM 622 C CA . GLY A 1 79 ? -5.961 6.371 4.149 1.00 66.44 79 GLY A CA 1
ATOM 623 C C . GLY A 1 79 ? -6.880 5.174 4.396 1.00 66.44 79 GLY A C 1
ATOM 624 O O . GLY A 1 79 ? -7.982 5.173 3.851 1.00 66.44 79 GLY A O 1
ATOM 625 N N . SER A 1 80 ? -6.453 4.167 5.173 1.00 60.62 80 SER A N 1
ATOM 626 C CA . SER A 1 80 ? -7.430 3.368 5.915 1.00 60.62 80 SER A CA 1
ATOM 627 C C . SER A 1 80 ? -8.139 4.306 6.881 1.00 60.62 80 SER A C 1
ATOM 629 O O . SER A 1 80 ? -7.484 4.917 7.726 1.00 60.62 80 SER A O 1
ATOM 631 N N . ASP A 1 81 ? -9.448 4.445 6.723 1.00 56.81 81 ASP A N 1
ATOM 632 C CA . ASP A 1 81 ? -10.271 5.191 7.662 1.00 56.81 81 ASP A CA 1
ATOM 633 C C . ASP A 1 81 ? -10.082 4.562 9.049 1.00 56.81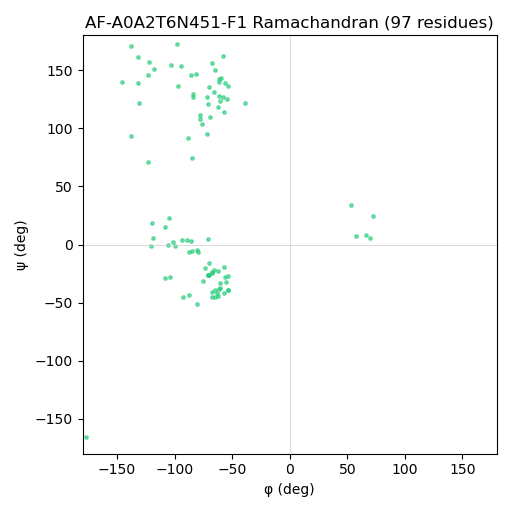 81 ASP A C 1
ATOM 635 O O . ASP A 1 81 ? -10.391 3.385 9.248 1.00 56.81 81 ASP A O 1
ATOM 639 N N . SER A 1 82 ? -9.482 5.297 9.988 1.00 56.94 82 SER A N 1
ATOM 640 C CA . SER A 1 82 ? -9.201 4.800 11.340 1.00 56.94 82 SER A CA 1
ATOM 641 C C . SER A 1 82 ? -10.477 4.654 12.176 1.00 56.94 82 SER A C 1
ATOM 643 O O . SER A 1 82 ? -10.398 4.344 13.362 1.00 56.94 82 SER A O 1
ATOM 645 N N . GLY A 1 83 ? -11.655 4.879 11.578 1.00 58.69 83 GLY A N 1
ATOM 646 C CA . GLY A 1 83 ? -12.936 4.920 12.274 1.00 58.69 83 GLY A CA 1
ATOM 647 C C . GLY A 1 83 ? -13.042 6.101 13.238 1.00 58.69 83 GLY A C 1
ATOM 648 O O . GLY A 1 83 ? -13.988 6.157 14.018 1.00 58.69 83 GLY A O 1
ATOM 649 N N . GLN A 1 84 ? -12.076 7.025 13.210 1.00 65.75 84 GLN A N 1
ATOM 650 C CA . GLN A 1 84 ? -12.083 8.217 14.043 1.00 65.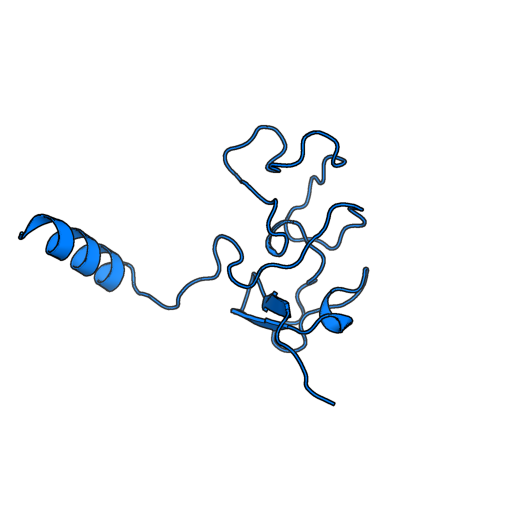75 84 GLN A CA 1
ATOM 651 C C . GLN A 1 84 ? -12.918 9.291 13.365 1.00 65.75 84 GLN A C 1
ATOM 653 O O . GLN A 1 84 ? -12.725 9.599 12.187 1.00 65.75 84 GLN A O 1
ATOM 658 N N . SER A 1 85 ? -13.847 9.871 14.117 1.00 75.81 85 SER A N 1
ATOM 659 C CA . SER A 1 85 ? -14.613 10.998 13.609 1.00 75.81 85 SER A CA 1
ATOM 660 C C . SER A 1 85 ? -13.697 12.216 13.425 1.00 75.81 85 SER A C 1
ATOM 662 O O . SER A 1 85 ? -12.655 12.344 14.073 1.00 75.81 85 SER A O 1
ATOM 664 N N . GLN A 1 86 ? -14.085 13.144 12.544 1.00 76.31 86 GLN A N 1
ATOM 665 C CA . GLN A 1 86 ? -13.378 14.427 12.418 1.00 76.31 86 GLN A CA 1
ATOM 666 C C . GLN A 1 86 ? -13.299 15.174 13.756 1.00 76.31 86 GLN A C 1
ATOM 668 O O . GLN A 1 86 ? -12.305 15.854 14.011 1.00 76.31 86 GLN A O 1
ATOM 673 N N . ASP A 1 87 ? -14.315 15.025 14.609 1.00 83.00 87 ASP A N 1
ATOM 674 C CA . ASP A 1 87 ? -14.347 15.637 15.934 1.00 83.00 87 ASP A CA 1
ATOM 675 C C . ASP A 1 87 ? -13.295 15.025 16.868 1.00 83.00 87 ASP A C 1
ATOM 677 O O . ASP A 1 87 ? -12.583 15.773 17.538 1.00 83.00 87 ASP A O 1
ATOM 681 N N . ASP A 1 88 ? -13.106 13.701 16.837 1.00 85.06 88 ASP A N 1
ATOM 682 C CA . ASP A 1 88 ? -12.060 13.025 17.620 1.00 85.06 88 ASP A CA 1
ATOM 683 C C . ASP A 1 88 ? -10.658 13.479 17.190 1.00 85.06 88 ASP A C 1
ATOM 685 O O . ASP A 1 88 ? -9.793 13.744 18.026 1.00 85.06 88 ASP A O 1
ATOM 689 N N . LEU A 1 89 ? -10.438 13.613 15.877 1.00 85.12 89 LEU A N 1
ATOM 690 C CA . LEU A 1 89 ? -9.168 14.089 15.324 1.00 85.12 89 LEU A CA 1
ATOM 691 C C . LEU A 1 89 ? -8.885 15.544 15.718 1.00 85.12 89 LEU A C 1
ATOM 693 O O . LEU A 1 89 ? -7.744 15.886 16.037 1.00 85.12 89 LEU A O 1
ATOM 697 N N . ARG A 1 90 ? -9.915 16.400 15.725 1.00 85.94 90 ARG A N 1
ATOM 698 C CA . ARG A 1 90 ? -9.787 17.801 16.141 1.00 85.94 90 ARG A CA 1
ATOM 699 C C . ARG A 1 90 ? -9.495 17.917 17.634 1.00 85.94 90 ARG A C 1
ATOM 701 O O . ARG A 1 90 ? -8.588 18.658 18.003 1.00 85.94 90 ARG A O 1
ATOM 708 N N . GLN A 1 91 ? -10.201 17.162 18.476 1.00 91.88 91 GLN A N 1
ATOM 709 C CA . GLN A 1 91 ? -9.974 17.179 19.922 1.00 91.88 91 GLN A CA 1
ATOM 710 C C . GLN A 1 91 ? -8.561 16.697 20.277 1.00 91.88 91 GLN A C 1
ATOM 712 O O . GLN A 1 91 ? -7.869 17.356 21.052 1.00 91.88 91 GLN A O 1
ATOM 717 N N . ALA A 1 92 ? -8.100 15.605 19.656 1.00 88.25 92 ALA A N 1
ATOM 718 C CA . ALA A 1 92 ? -6.747 15.088 19.861 1.00 88.25 92 ALA A CA 1
ATOM 719 C C . ALA A 1 92 ? -5.664 16.099 19.445 1.00 88.25 92 ALA A C 1
ATOM 721 O O . ALA A 1 92 ? -4.645 16.227 20.124 1.00 88.25 92 ALA A O 1
ATOM 722 N N . ALA A 1 93 ? -5.886 16.845 18.356 1.00 90.75 93 ALA A N 1
ATOM 723 C CA . ALA A 1 93 ? -4.984 17.918 17.950 1.00 90.75 93 ALA A CA 1
ATOM 724 C C . ALA A 1 93 ? -4.960 19.062 18.976 1.00 90.75 93 ALA A C 1
ATOM 726 O O . ALA A 1 93 ? -3.881 19.514 19.343 1.00 90.75 93 ALA A O 1
ATOM 727 N N . GLU A 1 94 ? -6.120 19.509 19.468 1.00 93.81 94 GLU A N 1
ATOM 728 C CA . GLU A 1 94 ? -6.210 20.568 20.483 1.00 93.81 94 GLU A CA 1
ATOM 729 C C . GLU A 1 94 ? -5.498 20.185 21.791 1.00 93.81 94 GLU A C 1
ATOM 731 O O . GLU A 1 94 ? -4.857 21.035 22.408 1.00 93.81 94 GLU A O 1
ATOM 736 N N . ASP A 1 95 ? -5.570 18.921 22.206 1.00 94.81 95 ASP A N 1
ATOM 737 C CA . ASP A 1 95 ? -4.960 18.453 23.455 1.00 94.81 95 ASP A CA 1
ATOM 738 C C . ASP A 1 95 ? -3.422 18.409 23.399 1.00 94.81 95 ASP A C 1
ATOM 740 O O . ASP A 1 95 ? -2.774 18.612 24.425 1.00 94.81 95 ASP A O 1
ATOM 744 N N . LEU A 1 96 ? -2.824 18.254 22.210 1.00 90.25 96 LEU A N 1
ATOM 745 C CA . LEU A 1 96 ? -1.368 18.336 22.015 1.00 90.25 96 LEU A CA 1
ATOM 746 C C . LEU A 1 96 ? -0.797 19.745 22.243 1.00 90.25 96 LEU A C 1
ATOM 748 O O . LEU A 1 96 ? 0.390 19.875 22.524 1.00 90.25 96 LEU A O 1
ATOM 752 N N . PHE A 1 97 ? -1.616 20.794 22.113 1.00 90.06 97 PHE A N 1
ATOM 753 C CA . PHE A 1 97 ? -1.192 22.192 22.279 1.00 90.06 97 PHE A CA 1
ATOM 754 C C . PHE A 1 97 ? -1.535 22.779 23.656 1.00 90.06 97 PHE A C 1
ATOM 756 O O . PHE A 1 97 ? -1.226 23.941 23.913 1.00 90.06 97 PHE A O 1
ATOM 763 N N . LYS A 1 98 ? -2.188 22.009 24.539 1.00 80.12 98 LYS A N 1
ATOM 764 C CA . LYS A 1 98 ? -2.548 22.431 25.908 1.00 80.12 98 LYS A CA 1
ATOM 765 C C . LYS A 1 98 ? -1.457 22.134 26.950 1.00 80.12 98 LYS A C 1
ATOM 767 O O . LYS A 1 98 ? -1.694 22.357 28.137 1.00 80.12 98 LYS A O 1
ATOM 772 N N . SER A 1 99 ? -0.300 21.627 26.520 1.00 57.78 99 SER A N 1
ATOM 773 C CA . SER A 1 99 ? 0.907 21.444 27.340 1.00 57.78 99 SER A CA 1
ATOM 774 C C . SER A 1 99 ? 1.772 22.696 27.384 1.00 57.78 99 SER A C 1
ATOM 776 O O . SER A 1 99 ? 2.075 23.208 26.283 1.00 57.78 99 SER A O 1
#

Solvent-accessible surface area (backbone atoms only — not comparable to full-atom values): 5928 Å² total; per-residue (Å²): 132,86,84,61,78,46,20,23,37,30,80,74,58,44,81,31,43,73,80,42,49,35,66,85,28,45,38,91,87,78,66,46,49,37,25,17,44,42,19,21,66,48,49,32,84,92,36,98,68,34,36,69,57,85,85,54,80,81,68,84,62,44,76,39,61,46,83,65,87,81,68,40,68,18,67,76,22,74,79,35,77,83,82,67,51,73,64,56,55,51,50,56,55,55,58,70,69,74,113